Protein AF-A0A090SSP7-F1 (afdb_monomer_lite)

InterPro domains:
  IPR011893 Selenoprotein, Rdx-type [PF10262] (5-69)
  IPR011893 Selenoprotein, Rdx-type [TIGR02174] (6-69)
  IPR036249 Thioredoxin-like superfamily [SSF52833] (4-69)

Foldseek 3Di:
DQAKEKEWEAAPVVPCPVVLVVVVVLCCVVCVPRHPYYHYHHDHDGWTWMDIVNHTPDTAVVVPHDDDDDD

Secondary structure (DSSP, 8-state):
-PPEEEEEEEEGGGT-HHHHHHHHHHHHHHSTTTEEEEEEEEE-TT-EEEEETTEEEEETTTTTSPPPP--

pLDDT: mean 94.84, std 7.76, range [53.97, 98.69]

Structure (mmCIF, N/CA/C/O backbone):
data_AF-A0A090SSP7-F1
#
_entry.id   AF-A0A090SSP7-F1
#
loop_
_atom_site.group_PDB
_atom_site.id
_atom_site.type_symbol
_atom_site.label_atom_id
_atom_site.label_alt_id
_atom_site.label_comp_id
_atom_site.label_asym_id
_atom_site.label_entity_id
_atom_site.label_seq_id
_atom_site.pdbx_PDB_ins_code
_atom_site.Cartn_x
_atom_site.Cartn_y
_atom_site.Cartn_z
_atom_site.occupancy
_atom_site.B_iso_or_equiv
_ato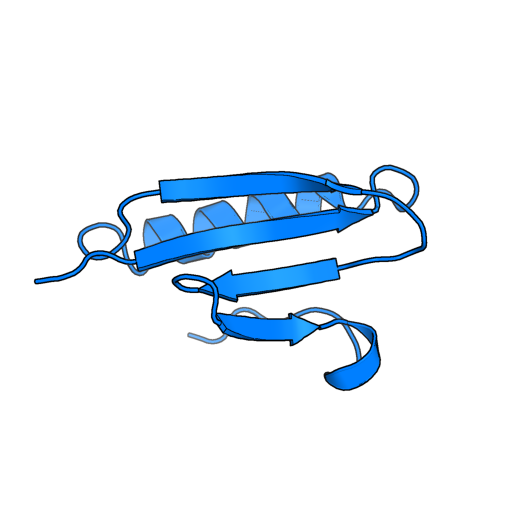m_site.auth_seq_id
_atom_site.auth_comp_id
_atom_site.auth_asym_id
_atom_site.auth_atom_id
_atom_site.pdbx_PDB_model_num
ATOM 1 N N . MET A 1 1 ? -17.505 2.319 14.411 1.00 64.06 1 MET A N 1
ATOM 2 C CA . MET A 1 1 ? -16.767 3.009 13.332 1.00 64.06 1 MET A CA 1
ATOM 3 C C . MET A 1 1 ? -16.250 1.957 12.373 1.00 64.06 1 MET A C 1
ATOM 5 O O . MET A 1 1 ? -15.896 0.881 12.840 1.00 64.06 1 MET A O 1
ATOM 9 N N . ILE A 1 2 ? -16.260 2.232 11.071 1.00 80.19 2 ILE A N 1
ATOM 10 C CA . ILE A 1 2 ? -15.666 1.333 10.073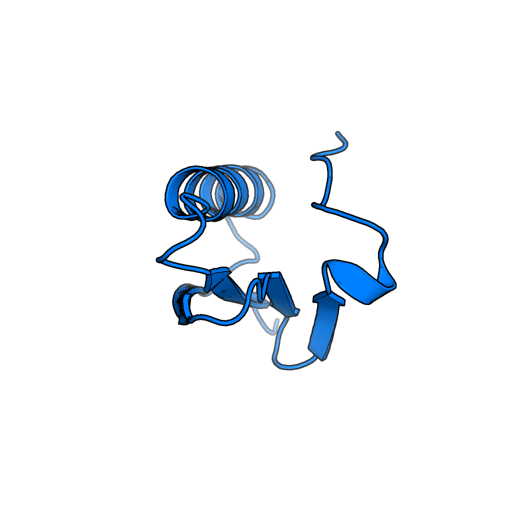 1.00 80.19 2 ILE A CA 1
ATOM 11 C C . ILE A 1 2 ? -14.164 1.623 10.067 1.00 80.19 2 ILE A C 1
ATOM 13 O O . ILE A 1 2 ? -13.776 2.761 9.815 1.00 80.19 2 ILE A O 1
ATOM 17 N N . LYS A 1 3 ? -13.344 0.627 10.407 1.00 92.44 3 LYS A N 1
ATOM 18 C CA . LYS A 1 3 ? -11.884 0.727 10.335 1.00 92.44 3 LYS A CA 1
ATOM 19 C C . LYS A 1 3 ? -11.411 0.581 8.885 1.00 92.44 3 LYS A C 1
ATOM 21 O O . LYS A 1 3 ? -12.087 -0.048 8.072 1.00 92.44 3 LYS A O 1
ATOM 26 N N . ALA A 1 4 ? -10.268 1.171 8.556 1.00 97.00 4 ALA A N 1
ATOM 27 C CA . ALA A 1 4 ? -9.725 1.179 7.205 1.00 97.00 4 ALA A CA 1
ATOM 28 C C . ALA A 1 4 ? -9.096 -0.173 6.829 1.00 97.00 4 ALA A C 1
ATOM 30 O O . ALA A 1 4 ? -8.295 -0.731 7.582 1.00 97.00 4 ALA A O 1
ATOM 31 N N . LYS A 1 5 ? -9.424 -0.673 5.636 1.00 98.12 5 LYS A N 1
ATOM 32 C CA . LYS A 1 5 ? -8.756 -1.800 4.974 1.00 98.12 5 LYS A CA 1
ATOM 33 C C . LYS A 1 5 ? -7.956 -1.260 3.807 1.00 98.12 5 LYS A C 1
ATOM 35 O O . LYS A 1 5 ? -8.535 -0.649 2.913 1.00 98.12 5 LYS A O 1
ATOM 40 N N . ILE A 1 6 ? -6.646 -1.455 3.829 1.00 98.38 6 ILE A N 1
ATOM 41 C CA . ILE A 1 6 ? -5.752 -0.893 2.819 1.00 98.38 6 ILE A CA 1
ATOM 42 C C . ILE A 1 6 ? -5.151 -2.029 1.999 1.00 98.38 6 ILE A C 1
ATOM 44 O O . ILE A 1 6 ? -4.526 -2.928 2.553 1.00 98.38 6 ILE A O 1
ATOM 48 N N . ASP A 1 7 ? -5.300 -1.979 0.681 1.00 98.69 7 ASP A N 1
ATOM 49 C CA . ASP A 1 7 ? -4.676 -2.927 -0.240 1.00 98.69 7 ASP A CA 1
ATOM 50 C C . ASP A 1 7 ? -3.614 -2.207 -1.071 1.00 98.69 7 ASP A C 1
ATOM 52 O O . ASP A 1 7 ? -3.918 -1.258 -1.795 1.00 98.69 7 ASP A O 1
ATOM 56 N N . ILE A 1 8 ? -2.365 -2.668 -0.985 1.00 98.44 8 ILE A N 1
ATOM 57 C CA . ILE A 1 8 ? -1.242 -2.134 -1.758 1.00 98.44 8 ILE A CA 1
ATOM 58 C C . ILE A 1 8 ? -0.811 -3.183 -2.780 1.00 98.44 8 ILE A C 1
ATOM 60 O O . ILE A 1 8 ? -0.209 -4.204 -2.435 1.00 98.44 8 ILE A O 1
ATOM 64 N N . TYR A 1 9 ? -1.079 -2.912 -4.053 1.00 98.69 9 TYR A N 1
ATOM 65 C CA . TYR A 1 9 ? -0.597 -3.719 -5.171 1.00 98.69 9 TYR A CA 1
ATOM 66 C C . TYR A 1 9 ? 0.761 -3.196 -5.610 1.00 98.69 9 TYR A C 1
ATOM 68 O O . TYR A 1 9 ? 0.903 -2.000 -5.856 1.00 98.69 9 TYR A O 1
ATOM 76 N N . TYR A 1 10 ? 1.763 -4.066 -5.741 1.00 98.56 10 TYR A N 1
ATOM 77 C CA . TYR A 1 10 ? 3.111 -3.648 -6.127 1.00 98.56 10 TYR A CA 1
ATOM 78 C C . TYR A 1 10 ? 3.767 -4.612 -7.114 1.00 98.56 10 TYR A C 1
ATOM 80 O O . TYR A 1 10 ? 3.714 -5.830 -6.978 1.00 98.56 10 TYR A O 1
ATOM 88 N N . CYS A 1 11 ? 4.469 -4.060 -8.099 1.00 98.50 11 CYS A N 1
ATOM 89 C CA . CYS A 1 11 ? 5.231 -4.836 -9.066 1.00 98.50 11 CYS A CA 1
ATOM 90 C C . CYS A 1 11 ? 6.403 -5.598 -8.410 1.00 98.50 11 CYS A C 1
ATOM 92 O O . CYS A 1 11 ? 7.433 -5.008 -8.060 1.00 98.50 11 CYS A O 1
ATOM 94 N N . ARG A 1 12 ? 6.300 -6.930 -8.328 1.00 97.69 12 ARG A N 1
ATOM 95 C CA . ARG A 1 12 ? 7.328 -7.814 -7.745 1.00 97.69 12 ARG A CA 1
ATOM 96 C C . ARG A 1 12 ? 8.634 -7.847 -8.543 1.00 97.69 12 ARG A C 1
ATOM 98 O O . ARG A 1 12 ? 9.703 -8.007 -7.971 1.00 97.69 12 ARG A O 1
ATOM 105 N N . GLN A 1 13 ? 8.560 -7.650 -9.860 1.00 97.88 13 GLN A N 1
ATOM 106 C CA . GLN A 1 13 ? 9.725 -7.618 -10.759 1.00 97.88 13 GLN A CA 1
ATOM 107 C C . GLN A 1 13 ? 10.416 -6.244 -10.827 1.00 97.88 13 GLN A C 1
ATOM 109 O O . GLN A 1 13 ? 11.452 -6.113 -11.465 1.00 97.88 13 GLN A O 1
ATOM 114 N N . CYS A 1 14 ? 9.847 -5.218 -10.188 1.00 97.44 14 CYS A N 1
ATOM 115 C CA . CYS A 1 14 ? 10.349 -3.844 -10.246 1.00 97.44 14 CYS A CA 1
ATOM 116 C C . CYS A 1 14 ? 11.149 -3.443 -8.993 1.00 97.44 14 CYS A C 1
ATOM 118 O O . CYS A 1 14 ? 11.519 -2.281 -8.849 1.00 97.44 14 CYS A O 1
ATOM 120 N N . ASN A 1 15 ? 11.389 -4.386 -8.075 1.00 96.25 15 ASN A N 1
ATOM 121 C CA . ASN A 1 15 ? 12.009 -4.141 -6.771 1.00 96.25 15 ASN A CA 1
ATOM 122 C C . ASN A 1 15 ? 11.247 -3.110 -5.903 1.00 96.25 15 ASN A C 1
ATOM 124 O O . ASN A 1 15 ? 11.843 -2.295 -5.203 1.00 96.25 15 ASN A O 1
ATOM 128 N N . TRP A 1 16 ? 9.908 -3.116 -5.956 1.00 97.75 16 TRP A N 1
ATOM 129 C CA . TRP A 1 16 ? 9.067 -2.164 -5.207 1.00 97.75 16 TRP A CA 1
ATOM 130 C C . TRP A 1 16 ? 8.506 -2.709 -3.892 1.00 97.75 16 TRP A C 1
ATOM 132 O O . TRP A 1 16 ? 7.804 -1.980 -3.196 1.00 97.75 16 TRP A O 1
ATOM 142 N N . MET A 1 17 ? 8.854 -3.945 -3.515 1.00 98.00 17 MET A N 1
ATOM 143 C CA . MET A 1 17 ? 8.450 -4.536 -2.232 1.00 98.00 17 MET A CA 1
ATOM 144 C C . MET A 1 17 ? 8.858 -3.640 -1.058 1.00 98.00 17 MET A C 1
ATOM 146 O O . MET A 1 17 ? 8.017 -3.292 -0.242 1.00 98.00 17 MET A O 1
ATOM 150 N N . LEU A 1 18 ? 10.120 -3.191 -1.015 1.00 96.75 18 LEU A N 1
ATOM 151 C CA . LEU A 1 18 ? 10.628 -2.347 0.073 1.00 96.75 18 LEU A CA 1
ATOM 152 C C . LEU A 1 18 ? 9.835 -1.044 0.219 1.00 96.75 18 LEU A C 1
ATOM 154 O O . LEU A 1 18 ? 9.534 -0.629 1.333 1.00 96.75 18 LEU A O 1
ATOM 158 N N . ARG A 1 19 ? 9.444 -0.428 -0.902 1.00 96.31 19 ARG A N 1
ATOM 159 C CA . ARG A 1 19 ? 8.618 0.784 -0.892 1.00 96.31 19 ARG A CA 1
ATOM 160 C C . ARG A 1 19 ? 7.208 0.499 -0.369 1.00 96.31 19 ARG A C 1
ATOM 162 O O . ARG A 1 19 ? 6.703 1.276 0.433 1.00 96.31 19 ARG A O 1
ATOM 169 N N . ALA A 1 20 ? 6.588 -0.598 -0.804 1.00 97.38 20 ALA A N 1
ATOM 170 C CA . ALA A 1 20 ? 5.262 -0.999 -0.333 1.00 97.38 20 ALA A CA 1
ATOM 171 C C . ALA A 1 20 ? 5.265 -1.317 1.176 1.00 97.38 20 ALA A C 1
ATOM 173 O O . ALA A 1 20 ? 4.380 -0.883 1.914 1.00 97.38 20 ALA A O 1
ATOM 174 N N . THR A 1 21 ? 6.303 -2.004 1.660 1.00 97.50 21 THR A N 1
ATOM 175 C CA . THR A 1 21 ? 6.492 -2.299 3.087 1.00 97.50 21 THR A CA 1
ATOM 176 C C . THR A 1 21 ? 6.795 -1.045 3.906 1.00 97.50 21 THR A C 1
ATOM 178 O O . THR A 1 21 ? 6.294 -0.920 5.020 1.00 97.50 21 THR A O 1
ATOM 181 N N . TRP A 1 22 ? 7.588 -0.103 3.387 1.00 95.75 22 TRP A N 1
ATOM 182 C CA . TRP A 1 22 ? 7.799 1.190 4.046 1.00 95.75 22 TRP A CA 1
ATOM 183 C C . TRP A 1 22 ? 6.479 1.954 4.193 1.00 95.75 22 TRP A C 1
ATOM 185 O O . TRP A 1 22 ? 6.128 2.363 5.291 1.00 95.75 22 TRP A O 1
ATOM 195 N N . MET A 1 23 ? 5.679 2.031 3.131 1.00 95.81 23 MET A N 1
ATOM 196 C CA . MET A 1 23 ? 4.372 2.690 3.177 1.00 95.81 23 MET A CA 1
ATOM 197 C C . MET A 1 23 ? 3.413 2.060 4.189 1.00 95.81 23 MET A C 1
ATOM 199 O O . MET A 1 23 ? 2.687 2.761 4.884 1.00 95.81 23 MET A O 1
ATOM 203 N N . THR A 1 24 ? 3.443 0.732 4.302 1.00 96.94 24 THR A N 1
ATOM 204 C CA . THR A 1 24 ? 2.680 0.003 5.323 1.00 96.94 24 THR A CA 1
ATOM 205 C C . THR A 1 24 ? 3.074 0.450 6.732 1.00 96.94 24 THR A C 1
ATOM 207 O O . THR A 1 24 ? 2.199 0.659 7.565 1.00 96.94 24 THR A O 1
ATOM 210 N N . GLN A 1 25 ? 4.374 0.630 6.997 1.00 96.44 25 GLN A N 1
ATOM 211 C CA . GLN A 1 25 ? 4.864 1.107 8.295 1.00 96.44 25 GLN A CA 1
ATOM 212 C C . GLN A 1 25 ? 4.400 2.534 8.584 1.00 96.44 25 GLN A C 1
ATOM 214 O O . GLN A 1 25 ? 3.890 2.774 9.671 1.00 96.44 25 GLN A O 1
ATOM 219 N N . GLU A 1 26 ? 4.507 3.451 7.619 1.00 96.19 26 GLU A N 1
ATOM 220 C CA . GLU A 1 26 ? 4.042 4.838 7.783 1.00 96.19 26 GLU A CA 1
ATOM 221 C C . GLU A 1 26 ? 2.543 4.897 8.119 1.00 96.19 26 GLU A C 1
ATOM 223 O O . GLU A 1 26 ? 2.127 5.588 9.052 1.00 96.19 26 GLU A O 1
ATOM 228 N N . LEU A 1 27 ? 1.725 4.123 7.397 1.00 95.38 27 LEU A N 1
ATOM 229 C CA . LEU A 1 27 ? 0.276 4.067 7.602 1.00 95.38 27 LEU A CA 1
ATOM 230 C C . LEU A 1 27 ? -0.092 3.463 8.960 1.00 95.38 27 LEU A C 1
ATOM 232 O O . LEU A 1 27 ? -0.916 4.032 9.668 1.00 95.38 27 LEU A O 1
ATOM 236 N N . LEU A 1 28 ? 0.527 2.342 9.343 1.00 96.19 28 LEU A N 1
ATOM 237 C CA . LEU A 1 28 ? 0.281 1.716 10.647 1.00 96.19 28 LEU A CA 1
ATOM 238 C C . LEU A 1 28 ? 0.785 2.573 11.806 1.00 96.19 28 LEU A C 1
ATOM 240 O O . LEU A 1 28 ? 0.168 2.573 12.864 1.00 96.19 28 LEU A O 1
ATOM 244 N N . HIS A 1 29 ? 1.891 3.294 11.619 1.00 95.19 29 HIS A N 1
ATOM 245 C CA . HIS A 1 29 ? 2.418 4.206 12.625 1.00 95.19 29 HIS A CA 1
ATOM 246 C C . HIS A 1 29 ? 1.485 5.406 12.835 1.00 95.19 29 HIS A C 1
ATOM 248 O O . HIS A 1 29 ? 1.231 5.797 13.969 1.00 95.19 29 HIS A O 1
ATOM 254 N N . THR A 1 30 ? 0.948 5.969 11.750 1.00 94.94 30 THR A N 1
ATOM 255 C CA . THR A 1 30 ? 0.111 7.180 1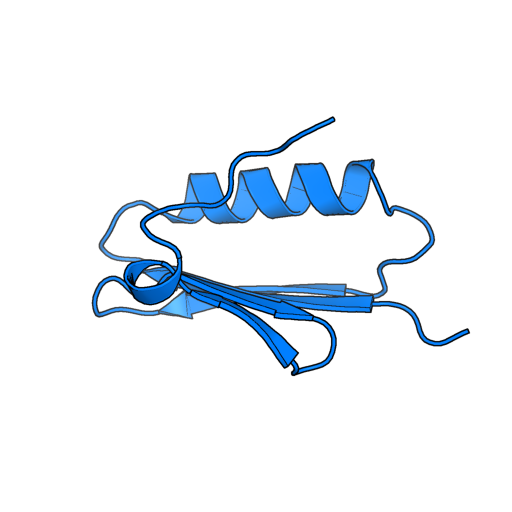1.799 1.00 94.94 30 THR A CA 1
ATOM 256 C C . THR A 1 30 ? -1.331 6.886 12.216 1.00 94.94 30 THR A C 1
ATOM 258 O O . THR A 1 30 ? -1.916 7.656 12.969 1.00 94.94 30 THR A O 1
ATOM 261 N N . PHE A 1 31 ? -1.898 5.769 11.752 1.00 95.50 31 PHE A N 1
ATOM 262 C CA . PHE A 1 31 ? -3.321 5.427 11.884 1.00 95.50 31 PHE A CA 1
ATOM 263 C C . PHE A 1 31 ? -3.529 4.118 12.661 1.00 95.50 31 PHE A C 1
ATOM 265 O O . PHE A 1 31 ? -4.309 3.244 12.266 1.00 95.50 31 PHE A O 1
ATOM 272 N N . SER A 1 32 ? -2.754 3.939 13.734 1.00 94.44 32 SER A N 1
ATOM 273 C CA . SER A 1 32 ? -2.646 2.665 14.458 1.00 94.44 32 SER A CA 1
ATOM 274 C C . SER A 1 32 ? -3.968 2.153 15.049 1.00 94.44 32 SER A C 1
ATOM 276 O O . SER A 1 32 ? -4.134 0.943 15.218 1.00 94.44 32 SER A O 1
ATOM 278 N N . GLU A 1 33 ? -4.929 3.036 15.332 1.00 96.00 33 GLU A N 1
ATOM 279 C CA . GLU A 1 33 ? -6.222 2.662 15.914 1.00 96.00 33 GLU A CA 1
ATOM 280 C C . GLU A 1 33 ? -7.330 2.550 14.853 1.00 96.00 33 GLU A C 1
ATOM 282 O O . GLU A 1 33 ? -8.302 1.799 15.030 1.00 96.00 33 GLU A O 1
ATOM 287 N N . GLU A 1 34 ? -7.161 3.244 13.729 1.00 96.25 34 GLU A N 1
ATOM 288 C CA . GLU A 1 34 ? -8.125 3.391 12.644 1.00 96.25 34 GLU A CA 1
ATOM 289 C C . GLU A 1 34 ? -7.977 2.320 11.560 1.00 96.25 34 GLU A C 1
ATOM 291 O O . GLU A 1 34 ? -8.953 2.021 10.871 1.00 96.25 34 GLU A O 1
ATOM 296 N N . VAL A 1 35 ? -6.795 1.721 11.408 1.00 97.06 35 VAL A N 1
ATOM 297 C CA . VAL A 1 35 ? -6.537 0.655 10.429 1.00 97.06 35 VAL A CA 1
ATOM 298 C C . VAL A 1 35 ? -6.942 -0.712 10.994 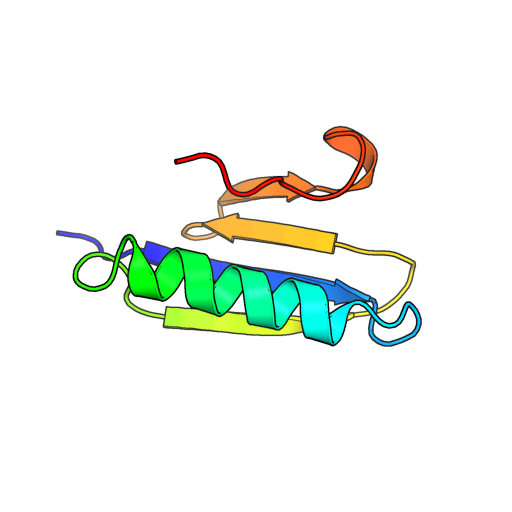1.00 97.06 35 VAL A C 1
ATOM 300 O O . VAL A 1 35 ? -6.570 -1.096 12.100 1.00 97.06 35 VAL A O 1
ATOM 303 N N . GLU A 1 36 ? -7.725 -1.470 10.225 1.00 97.75 36 GLU A N 1
ATOM 304 C CA . GLU A 1 36 ? -8.055 -2.872 10.518 1.00 97.75 36 GLU A CA 1
ATOM 305 C C . GLU A 1 36 ? -6.990 -3.812 9.959 1.00 97.75 36 GLU A C 1
ATOM 307 O O . GLU A 1 36 ? -6.563 -4.749 10.629 1.00 97.75 36 GLU A O 1
ATOM 312 N N . VAL A 1 37 ? -6.590 -3.577 8.707 1.00 97.56 37 VAL A N 1
ATOM 313 C CA . VAL A 1 37 ? -5.673 -4.442 7.965 1.00 97.56 37 VAL A CA 1
ATOM 314 C C . VAL A 1 37 ? -4.993 -3.662 6.845 1.00 97.56 37 VAL A C 1
ATOM 316 O O . VAL A 1 37 ? -5.618 -2.824 6.190 1.00 97.56 37 VAL A O 1
ATOM 319 N N . ILE A 1 38 ? -3.722 -3.982 6.601 1.00 98.31 38 ILE A N 1
ATOM 320 C CA . ILE A 1 38 ? -3.009 -3.612 5.378 1.00 98.31 38 ILE A CA 1
ATOM 321 C C . ILE A 1 38 ? -2.547 -4.895 4.686 1.00 98.31 38 ILE A C 1
ATOM 323 O O . ILE A 1 38 ? -1.847 -5.709 5.288 1.00 98.31 38 ILE A O 1
ATOM 327 N N . SER A 1 39 ? -2.927 -5.065 3.424 1.00 98.38 39 SER A N 1
ATOM 328 C CA . SER A 1 39 ? -2.570 -6.213 2.591 1.00 98.38 39 SER A CA 1
ATOM 329 C C . SER A 1 39 ? -1.559 -5.804 1.523 1.00 98.38 39 SER A C 1
ATOM 331 O O . SER A 1 39 ? -1.757 -4.822 0.806 1.00 98.38 39 SER A O 1
ATOM 333 N N . LEU A 1 40 ? -0.490 -6.586 1.375 1.00 98.56 40 LEU A N 1
ATOM 334 C CA . LEU A 1 40 ? 0.494 -6.425 0.305 1.00 98.56 40 LEU A CA 1
ATOM 335 C C . LEU A 1 40 ? 0.247 -7.468 -0.787 1.00 98.56 40 LEU A C 1
ATOM 337 O O . LEU A 1 40 ? 0.401 -8.664 -0.546 1.00 98.56 40 LEU A O 1
ATOM 341 N N . HIS A 1 41 ? -0.072 -7.010 -1.996 1.00 98.50 41 HIS A N 1
ATOM 342 C CA . HIS A 1 41 ? -0.388 -7.856 -3.147 1.00 98.50 41 HIS A CA 1
ATOM 343 C C . HIS A 1 41 ? 0.746 -7.799 -4.182 1.00 98.50 41 HIS A C 1
ATOM 345 O O . HIS A 1 41 ? 0.907 -6.781 -4.865 1.00 98.50 41 HIS A O 1
ATOM 351 N N . PRO A 1 42 ? 1.560 -8.864 -4.320 1.00 98.31 42 PRO A N 1
ATOM 352 C CA . PRO A 1 42 ? 2.564 -8.940 -5.371 1.00 98.31 42 PRO A CA 1
ATOM 353 C C . PRO A 1 42 ? 1.897 -9.002 -6.748 1.00 98.31 42 PRO A C 1
ATOM 355 O O . PRO A 1 42 ? 1.074 -9.872 -7.016 1.00 98.31 42 PRO A O 1
ATOM 358 N N . ASP A 1 43 ? 2.316 -8.122 -7.647 1.00 98.31 43 ASP A N 1
ATOM 359 C CA . ASP A 1 43 ? 1.780 -7.990 -9.001 1.00 98.31 43 ASP A CA 1
ATOM 360 C C . ASP A 1 43 ? 2.917 -7.800 -10.028 1.00 98.31 43 ASP A C 1
ATOM 362 O O . ASP A 1 43 ? 4.102 -7.970 -9.727 1.00 98.31 43 ASP A O 1
ATOM 366 N N . THR A 1 44 ? 2.589 -7.475 -11.273 1.00 97.44 44 THR A N 1
ATOM 367 C CA . THR A 1 44 ? 3.501 -7.351 -12.415 1.00 97.44 44 THR A CA 1
ATOM 368 C C . THR A 1 44 ? 3.208 -6.071 -13.215 1.00 97.44 44 THR A C 1
ATOM 370 O O . THR A 1 44 ? 2.483 -5.188 -12.762 1.00 97.44 44 THR A O 1
ATOM 373 N N . GLY A 1 45 ? 3.848 -5.890 -14.378 1.00 96.62 45 GLY A N 1
ATOM 374 C CA . GLY A 1 45 ? 3.487 -4.822 -15.327 1.00 96.62 45 GLY A CA 1
ATOM 375 C C . GLY A 1 45 ? 3.756 -3.385 -14.859 1.00 96.62 45 GLY A C 1
ATOM 376 O O . GLY A 1 45 ? 3.188 -2.437 -15.403 1.00 96.62 45 GLY A O 1
ATOM 377 N N . GLY A 1 46 ? 4.602 -3.199 -13.841 1.00 97.06 46 GLY A N 1
ATOM 378 C CA . GLY A 1 46 ? 4.838 -1.880 -13.256 1.00 97.06 46 GLY A CA 1
ATOM 379 C C . GLY A 1 46 ? 3.600 -1.304 -12.565 1.00 97.06 46 GLY A C 1
ATOM 380 O O . GLY A 1 46 ? 3.462 -0.079 -12.520 1.00 97.06 46 GLY A O 1
ATOM 381 N N . ARG A 1 47 ? 2.704 -2.160 -12.057 1.00 98.00 47 ARG A N 1
ATOM 382 C CA . ARG A 1 47 ? 1.568 -1.755 -11.228 1.00 98.00 47 ARG A CA 1
ATOM 383 C C . ARG A 1 47 ? 2.051 -1.278 -9.861 1.00 98.00 47 ARG A C 1
ATO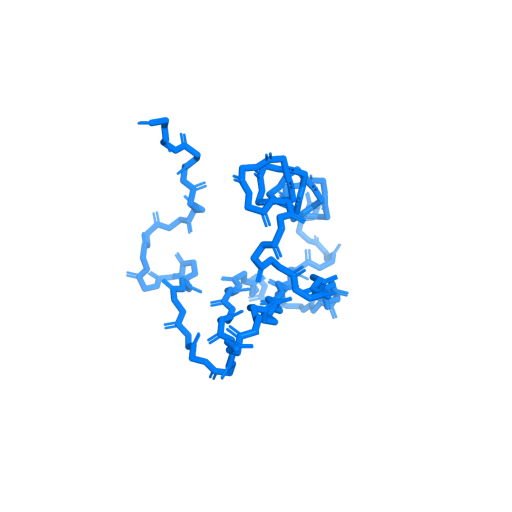M 385 O O . ARG A 1 47 ? 2.898 -1.922 -9.234 1.00 98.00 47 ARG A O 1
ATOM 392 N N . PHE A 1 48 ? 1.537 -0.134 -9.433 1.00 98.31 48 PHE A N 1
ATOM 393 C CA . PHE A 1 48 ? 1.611 0.304 -8.047 1.00 98.31 48 PHE A CA 1
ATOM 394 C C . PHE A 1 48 ? 0.339 1.092 -7.743 1.00 98.31 48 PHE A C 1
ATOM 396 O O . PHE A 1 48 ? 0.140 2.176 -8.293 1.00 98.31 48 PHE A O 1
ATOM 403 N N . GLU A 1 49 ? -0.528 0.497 -6.934 1.00 98.44 49 GLU A N 1
ATOM 404 C CA . GLU A 1 49 ? -1.854 1.019 -6.603 1.00 98.44 49 GLU A CA 1
ATOM 405 C C . GLU A 1 49 ? -2.124 0.865 -5.117 1.00 98.44 49 GLU A C 1
ATOM 407 O O . GLU A 1 49 ? -1.695 -0.116 -4.505 1.00 98.44 49 GLU A O 1
ATOM 412 N N . ILE A 1 50 ? -2.881 1.808 -4.569 1.00 98.12 50 ILE A N 1
ATOM 413 C CA . ILE A 1 50 ? -3.343 1.776 -3.188 1.00 98.12 50 ILE A CA 1
ATOM 414 C C . ILE A 1 50 ? -4.851 1.944 -3.195 1.00 98.12 50 ILE A C 1
ATOM 416 O O . ILE A 1 50 ? -5.376 2.907 -3.760 1.00 98.12 50 ILE A O 1
ATOM 420 N N . HIS A 1 51 ? -5.530 1.008 -2.546 1.00 98.38 51 HIS A N 1
ATOM 421 C CA . HIS A 1 51 ? -6.968 1.043 -2.340 1.00 98.38 51 HIS A CA 1
ATOM 422 C C . HIS A 1 51 ? -7.256 1.188 -0.849 1.00 98.38 51 HIS A C 1
ATOM 424 O O . HIS A 1 51 ? -6.610 0.531 -0.036 1.00 98.38 51 HIS A O 1
ATOM 430 N N . CYS A 1 52 ? -8.221 2.028 -0.488 1.00 97.88 52 CYS A N 1
ATOM 431 C CA . CYS A 1 52 ? -8.741 2.152 0.870 1.00 97.88 52 CYS A CA 1
ATOM 432 C C . CYS A 1 52 ? -10.217 1.763 0.857 1.00 97.88 52 CYS A C 1
ATOM 434 O O . CYS A 1 52 ? -11.017 2.380 0.161 1.00 97.88 52 CYS A O 1
ATOM 436 N N . ASN A 1 53 ? -10.582 0.710 1.586 1.00 97.25 53 ASN A N 1
ATOM 437 C CA . ASN A 1 53 ? -11.935 0.148 1.602 1.00 97.25 53 ASN A CA 1
ATOM 438 C C . ASN A 1 53 ? -12.484 -0.160 0.191 1.00 97.25 53 ASN A C 1
ATOM 440 O O . ASN A 1 53 ? -13.676 -0.010 -0.067 1.00 97.25 53 ASN A O 1
ATOM 444 N N . GLY A 1 54 ? -11.606 -0.594 -0.721 1.00 96.69 54 GLY A N 1
ATOM 445 C CA . GLY A 1 54 ? -11.938 -0.887 -2.121 1.00 96.69 54 GLY A CA 1
ATOM 446 C C . GLY A 1 54 ? -11.982 0.330 -3.052 1.00 96.69 54 GLY A C 1
ATOM 447 O O . GLY A 1 54 ? -12.186 0.158 -4.252 1.00 96.69 54 GLY A O 1
ATOM 448 N N . GLU A 1 55 ? -11.777 1.544 -2.539 1.00 97.75 55 GLU A N 1
ATOM 449 C CA . GLU A 1 55 ? -11.671 2.760 -3.344 1.00 97.75 55 GLU A CA 1
ATOM 450 C C . GLU A 1 55 ? -10.213 3.037 -3.724 1.00 97.75 55 GLU A C 1
ATOM 452 O O . GLU A 1 55 ? -9.336 3.080 -2.862 1.00 97.75 55 GLU A O 1
ATOM 457 N N . LEU A 1 56 ? -9.949 3.255 -5.014 1.00 97.69 56 LEU A N 1
ATOM 458 C CA . LEU A 1 56 ? -8.618 3.592 -5.518 1.00 97.69 56 LEU A CA 1
ATOM 459 C C . LEU A 1 56 ? -8.221 5.012 -5.088 1.00 97.69 56 LEU A C 1
ATOM 461 O O . LEU A 1 56 ? -8.749 5.988 -5.621 1.00 97.69 56 LEU A O 1
ATOM 465 N N . ILE A 1 57 ? -7.239 5.121 -4.192 1.00 96.94 57 ILE A N 1
ATOM 466 C CA . ILE A 1 57 ? -6.734 6.410 -3.689 1.00 96.94 57 ILE A CA 1
ATOM 467 C C . ILE A 1 57 ? -5.408 6.834 -4.328 1.00 96.94 57 ILE A C 1
ATOM 469 O O . ILE A 1 57 ? -5.067 8.013 -4.291 1.00 96.94 57 ILE A O 1
ATOM 473 N N . TRP A 1 58 ? -4.663 5.892 -4.916 1.00 97.94 58 TRP A N 1
ATOM 474 C CA . TRP A 1 58 ? -3.429 6.186 -5.646 1.00 97.94 58 TRP A CA 1
ATOM 475 C C . TRP A 1 58 ? -3.159 5.155 -6.740 1.00 97.94 58 TRP A C 1
ATOM 477 O O . TRP A 1 58 ? -3.239 3.953 -6.491 1.00 97.94 58 TRP A O 1
ATOM 487 N N . GLU A 1 59 ? -2.750 5.607 -7.921 1.00 97.94 59 GLU A N 1
ATOM 488 C CA . GLU A 1 59 ? -2.227 4.800 -9.021 1.00 97.94 59 GLU A CA 1
ATOM 489 C C . GLU A 1 59 ? -1.011 5.484 -9.652 1.00 97.94 59 GLU A C 1
ATOM 491 O O . GLU A 1 59 ? -1.034 6.650 -10.036 1.00 97.94 59 GLU A O 1
ATOM 496 N N . ARG A 1 60 ? 0.080 4.734 -9.803 1.00 97.50 60 ARG A N 1
ATOM 497 C CA . ARG A 1 60 ? 1.383 5.285 -10.189 1.00 97.50 60 ARG A CA 1
ATOM 498 C C . ARG A 1 60 ? 1.411 6.059 -11.504 1.00 97.50 60 ARG A C 1
ATOM 500 O O . ARG A 1 60 ? 2.153 7.033 -11.602 1.00 97.50 60 ARG A O 1
ATOM 507 N N . LYS A 1 61 ? 0.721 5.605 -12.550 1.00 96.25 61 LYS A N 1
ATOM 508 C CA . LYS A 1 61 ? 0.732 6.278 -13.858 1.00 96.25 61 LYS A CA 1
ATOM 509 C C . LYS A 1 61 ? -0.141 7.534 -13.836 1.00 96.25 61 LYS A C 1
ATOM 511 O O . LYS A 1 61 ? 0.289 8.556 -14.359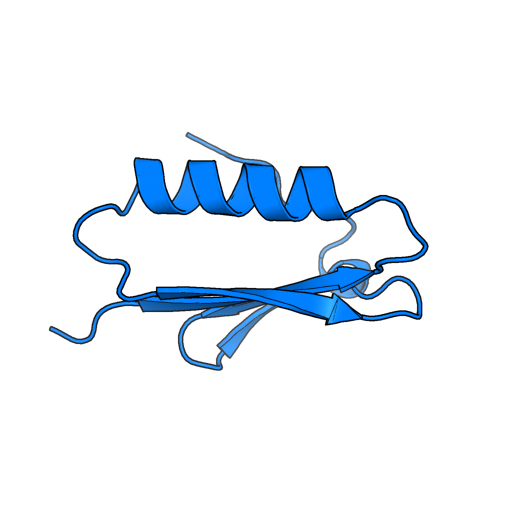 1.00 96.25 61 LYS A O 1
ATOM 516 N N . LYS A 1 62 ? -1.323 7.453 -13.228 1.00 96.56 62 LYS A N 1
ATOM 517 C CA . LYS A 1 62 ? -2.310 8.524 -13.079 1.00 96.56 62 LYS A CA 1
ATOM 518 C C . LYS A 1 62 ? -1.781 9.648 -12.196 1.00 96.56 62 LYS A C 1
ATOM 520 O O . LYS A 1 62 ? -1.874 10.807 -12.581 1.00 96.56 62 LYS A O 1
ATOM 525 N N . ASP A 1 63 ? -1.191 9.295 -11.060 1.00 95.88 63 ASP A N 1
ATOM 526 C CA . ASP A 1 63 ? -0.773 10.243 -10.024 1.00 95.88 63 ASP A CA 1
ATOM 527 C C . ASP A 1 63 ? 0.721 10.607 -10.123 1.00 95.88 63 ASP A C 1
ATOM 529 O O . ASP A 1 63 ? 1.283 11.265 -9.251 1.00 95.88 63 ASP A O 1
ATOM 533 N N . GLY A 1 64 ? 1.381 10.214 -11.220 1.00 94.25 64 GLY A N 1
ATOM 534 C CA . GLY A 1 64 ? 2.700 10.735 -11.585 1.00 94.25 64 GLY A CA 1
ATOM 535 C C . GLY A 1 64 ? 3.868 10.195 -10.756 1.00 94.25 64 GLY A C 1
ATOM 536 O O . GLY A 1 64 ? 4.878 10.877 -10.607 1.00 94.25 64 GLY A O 1
ATOM 537 N N . GLY A 1 65 ? 3.774 8.967 -10.247 1.00 94.56 65 GLY A N 1
ATOM 538 C CA . GLY A 1 65 ? 4.855 8.318 -9.512 1.00 94.56 65 GLY A CA 1
ATOM 539 C C . GLY A 1 65 ? 4.385 7.628 -8.239 1.00 94.56 65 GLY A C 1
ATOM 540 O O . GLY A 1 65 ? 3.309 7.038 -8.182 1.00 94.56 65 GLY A O 1
ATOM 541 N N . PHE A 1 66 ? 5.240 7.638 -7.222 1.00 94.69 66 PHE A N 1
ATOM 542 C CA . PHE A 1 66 ? 4.925 7.044 -5.927 1.00 94.69 66 PHE A CA 1
ATOM 543 C C . PHE A 1 66 ? 4.438 8.117 -4.957 1.00 94.69 66 PHE A C 1
ATOM 545 O O . PHE A 1 66 ? 4.923 9.245 -5.046 1.00 94.69 66 PHE A O 1
ATOM 552 N N . PRO A 1 67 ? 3.559 7.766 -4.006 1.00 90.00 67 PRO A N 1
ATOM 553 C CA . PRO A 1 67 ? 3.177 8.696 -2.959 1.00 90.00 67 PRO A CA 1
ATOM 554 C C . PRO A 1 67 ? 4.402 9.076 -2.126 1.00 90.00 67 PRO A C 1
ATOM 556 O O . PRO A 1 67 ? 5.247 8.229 -1.812 1.00 90.00 67 PRO A O 1
ATOM 559 N N . GLU A 1 68 ? 4.472 10.347 -1.755 1.00 86.19 68 GLU A N 1
ATOM 560 C CA . GLU A 1 68 ? 5.391 10.844 -0.737 1.00 86.19 68 GLU A CA 1
ATOM 561 C C . GLU A 1 68 ? 4.676 10.814 0.613 1.00 86.19 68 GLU A C 1
ATOM 563 O O . GLU A 1 68 ? 3.531 11.256 0.715 1.00 86.19 68 GLU A O 1
ATOM 568 N N . ALA A 1 69 ? 5.348 10.321 1.654 1.00 77.19 69 ALA A N 1
ATOM 569 C CA . ALA A 1 69 ? 4.864 10.519 3.013 1.00 77.19 69 ALA A CA 1
ATOM 570 C C . ALA A 1 69 ? 4.958 12.017 3.328 1.00 77.19 69 ALA A C 1
ATOM 572 O O . ALA A 1 69 ? 6.038 12.608 3.245 1.00 77.19 69 ALA A O 1
ATOM 573 N N . ARG A 1 70 ? 3.819 12.636 3.634 1.00 70.19 70 ARG A N 1
ATOM 574 C CA . ARG A 1 70 ? 3.742 14.020 4.103 1.00 70.19 70 ARG A CA 1
ATOM 575 C C . ARG A 1 70 ? 3.210 13.996 5.528 1.00 70.19 70 ARG A C 1
ATOM 577 O O . ARG A 1 70 ? 2.236 13.297 5.796 1.00 70.19 70 ARG A O 1
ATOM 584 N N . TYR A 1 71 ? 3.918 14.702 6.401 1.00 53.97 71 TYR A N 1
ATOM 585 C CA . TYR A 1 71 ? 3.614 14.879 7.819 1.00 53.97 71 TYR A CA 1
ATOM 586 C C . TYR A 1 71 ? 2.551 15.958 8.035 1.00 53.97 71 TYR A C 1
ATOM 588 O O . TYR A 1 71 ? 2.499 16.910 7.219 1.00 53.97 71 TYR A O 1
#

Sequence (71 aa):
MIKAKIDIYYCRQCNWMLRATWMTQELLHTFSEEVEVISLHPDTGGRFEIHCNGELIWERKKDGGFPEARY

Radius of gyration: 11.82 Å; chains: 1; bounding box: 29×24×31 Å

Organism: NCBI:txid990268